Protein AF-A0A7C2CT16-F1 (afdb_monomer_lite)

Radius of gyration: 13.55 Å; chains: 1; bounding box: 28×30×34 Å

Foldseek 3Di:
DDLVCLVVVVVVLCVVCVVVVHDSQPPLDAAEQEDDDCSSVVSVVVCVVSQAARHAYDPDPPPPQDPVNVVVCCVRHNYHHDDDPVVVVVVSND

Secondary structure (DSSP, 8-state):
--GGGHHHHHHHHHHHHHHHTS-GGGSS---EEE--SHHHHHHHHHHHHTT----EEESS--TT--HHHHHHHHHHH--EE---HHHHHHHH--

Structure (mmCIF, N/CA/C/O backbone):
data_AF-A0A7C2CT16-F1
#
_entry.id   AF-A0A7C2CT16-F1
#
loop_
_atom_site.group_PDB
_atom_site.id
_atom_site.type_symbol
_atom_site.label_atom_id
_atom_site.label_alt_id
_atom_site.label_comp_id
_atom_site.label_asym_id
_atom_site.label_entity_id
_atom_site.label_seq_id
_atom_site.pdbx_PDB_ins_code
_atom_site.Cartn_x
_atom_site.Cartn_y
_atom_site.Cartn_z
_atom_site.occupancy
_atom_site.B_iso_or_equiv
_atom_site.auth_seq_id
_atom_site.auth_comp_id
_atom_site.auth_asym_id
_atom_site.auth_atom_id
_atom_site.pdbx_PDB_model_num
ATOM 1 N N . GLY A 1 1 ? 13.027 -0.414 9.048 1.00 91.00 1 GLY A N 1
ATOM 2 C CA . GLY A 1 1 ? 14.172 -1.322 8.927 1.00 91.00 1 GLY A CA 1
ATOM 3 C C . GLY A 1 1 ? 13.950 -2.222 7.734 1.00 91.00 1 GLY A C 1
ATOM 4 O O . GLY A 1 1 ? 14.008 -1.726 6.618 1.00 91.00 1 GLY A O 1
ATOM 5 N N . GLN A 1 2 ? 13.690 -3.509 7.948 1.00 93.19 2 GLN A N 1
ATOM 6 C CA . GLN A 1 2 ? 13.420 -4.491 6.893 1.00 93.19 2 GLN A CA 1
ATOM 7 C C . GLN A 1 2 ? 11.962 -4.433 6.406 1.00 93.19 2 GLN A C 1
ATOM 9 O O . GLN A 1 2 ? 11.122 -3.763 7.000 1.00 93.19 2 GLN A O 1
ATOM 14 N N . CYS A 1 3 ? 11.638 -5.170 5.337 1.00 91.19 3 CYS A N 1
ATOM 15 C CA . CYS A 1 3 ? 10.287 -5.212 4.761 1.00 91.19 3 CYS A CA 1
ATOM 16 C C . CYS A 1 3 ? 9.188 -5.582 5.779 1.00 91.19 3 CYS A C 1
ATOM 18 O O . CYS A 1 3 ? 8.112 -4.996 5.773 1.00 91.19 3 CYS A O 1
ATOM 20 N N . ASN A 1 4 ? 9.472 -6.489 6.714 1.00 91.88 4 ASN A N 1
ATOM 21 C CA . ASN A 1 4 ? 8.561 -6.887 7.791 1.00 91.88 4 ASN A CA 1
ATOM 22 C C . ASN A 1 4 ? 8.269 -5.767 8.807 1.00 91.88 4 ASN A C 1
ATOM 24 O O . ASN A 1 4 ? 7.239 -5.819 9.476 1.00 91.88 4 ASN A O 1
ATOM 28 N N . ASP A 1 5 ? 9.093 -4.718 8.877 1.00 95.25 5 ASP A N 1
ATOM 29 C CA . ASP A 1 5 ? 8.818 -3.554 9.731 1.00 95.25 5 ASP A CA 1
ATOM 30 C C . ASP A 1 5 ? 7.669 -2.685 9.198 1.00 95.25 5 ASP A C 1
ATOM 32 O O . ASP A 1 5 ? 7.249 -1.742 9.870 1.00 95.25 5 ASP A O 1
ATOM 36 N N . ALA A 1 6 ? 7.103 -3.021 8.032 1.00 95.62 6 ALA A N 1
ATOM 37 C CA . ALA A 1 6 ? 5.809 -2.499 7.597 1.00 95.62 6 ALA A CA 1
ATOM 38 C C . ALA A 1 6 ? 4.722 -2.706 8.669 1.00 95.62 6 ALA A C 1
ATOM 40 O O . ALA A 1 6 ? 3.847 -1.856 8.824 1.00 95.62 6 ALA A O 1
ATOM 41 N N . TYR A 1 7 ? 4.818 -3.776 9.470 1.00 96.75 7 TYR A N 1
ATOM 42 C CA . TYR A 1 7 ? 3.957 -3.976 10.637 1.00 96.75 7 TYR A CA 1
ATOM 43 C C . TYR A 1 7 ? 4.051 -2.807 11.626 1.00 96.75 7 TYR A C 1
ATOM 45 O O . TYR A 1 7 ? 3.032 -2.247 12.029 1.00 96.75 7 TYR A O 1
ATOM 53 N N . SER A 1 8 ? 5.271 -2.397 11.975 1.00 97.56 8 SER A N 1
ATOM 54 C CA . SER A 1 8 ? 5.511 -1.285 12.896 1.00 97.56 8 SER A CA 1
ATOM 55 C C . SER A 1 8 ? 5.009 0.039 12.323 1.00 97.56 8 SER A C 1
ATOM 57 O O . SER A 1 8 ? 4.362 0.800 13.037 1.00 97.56 8 SER A O 1
ATOM 59 N N . ALA A 1 9 ? 5.230 0.296 11.028 1.00 96.00 9 ALA A N 1
ATOM 60 C CA . ALA A 1 9 ? 4.712 1.494 10.362 1.00 96.00 9 ALA A CA 1
ATOM 61 C C . ALA A 1 9 ? 3.177 1.573 10.433 1.00 96.00 9 ALA A C 1
ATOM 63 O O . ALA A 1 9 ? 2.617 2.622 10.747 1.00 96.00 9 ALA A O 1
ATOM 64 N N . ILE A 1 10 ? 2.493 0.445 10.224 1.00 96.56 10 ILE A N 1
ATOM 65 C CA . ILE A 1 10 ? 1.036 0.374 10.352 1.00 96.56 10 ILE A CA 1
ATOM 66 C C . ILE A 1 10 ? 0.570 0.514 11.796 1.00 96.56 10 ILE A C 1
ATOM 68 O O . ILE A 1 10 ? -0.449 1.158 12.029 1.00 96.56 10 ILE A O 1
ATOM 72 N N . LYS A 1 11 ? 1.314 0.002 12.781 1.00 97.81 11 LYS A N 1
ATOM 73 C CA . LYS A 1 11 ? 1.000 0.256 14.194 1.00 97.81 11 LYS A CA 1
ATOM 74 C C . LYS A 1 11 ? 1.085 1.734 14.554 1.00 97.81 11 LYS A C 1
ATOM 76 O O . LYS A 1 11 ? 0.208 2.224 15.259 1.00 97.81 11 LYS A O 1
ATOM 81 N N . VAL A 1 12 ? 2.071 2.452 14.020 1.00 98.00 12 VAL A N 1
ATOM 82 C CA . VAL A 1 12 ? 2.167 3.910 14.185 1.00 98.00 12 VAL A CA 1
ATOM 83 C C . VAL A 1 12 ? 0.978 4.614 13.529 1.00 98.00 12 VAL A C 1
ATOM 85 O O . VAL A 1 12 ? 0.348 5.452 14.166 1.00 98.00 12 VAL A O 1
ATOM 88 N N . ALA A 1 13 ? 0.618 4.245 12.296 1.00 97.88 13 ALA A N 1
ATOM 89 C CA . ALA A 1 13 ? -0.543 4.823 11.618 1.00 97.88 13 ALA A CA 1
ATOM 90 C C . ALA A 1 13 ? -1.858 4.550 12.373 1.00 97.88 13 ALA A C 1
ATOM 92 O O . ALA A 1 13 ? -2.670 5.452 12.530 1.00 97.88 13 ALA A O 1
ATOM 93 N N . GLN A 1 14 ? -2.053 3.337 12.900 1.00 97.88 14 GLN A N 1
ATOM 94 C CA . GLN A 1 14 ? -3.220 2.993 13.722 1.00 97.88 14 GLN A CA 1
ATOM 95 C C . GLN A 1 14 ? -3.285 3.826 15.006 1.00 97.88 14 GLN A C 1
ATOM 97 O O . GLN A 1 14 ? -4.346 4.352 15.321 1.00 97.88 14 GLN A O 1
ATOM 102 N N . ALA A 1 15 ? -2.161 3.996 15.705 1.00 98.50 15 ALA A N 1
ATOM 103 C CA . ALA A 1 15 ? -2.106 4.813 16.915 1.00 98.50 15 ALA A CA 1
ATOM 104 C C . ALA A 1 15 ? -2.392 6.299 16.629 1.00 98.50 15 ALA A C 1
ATOM 106 O O . ALA A 1 15 ? -3.081 6.955 17.404 1.00 98.50 15 ALA A O 1
ATOM 107 N N . LEU A 1 16 ? -1.902 6.833 15.503 1.00 98.38 16 LEU A N 1
ATOM 108 C CA . LEU A 1 16 ? -2.235 8.193 15.066 1.00 98.38 16 LEU A CA 1
ATOM 109 C C . LEU A 1 16 ? -3.726 8.328 14.740 1.00 98.38 16 LEU A C 1
ATOM 111 O O . LEU A 1 16 ? -4.362 9.278 15.184 1.00 98.38 16 LEU A O 1
ATOM 115 N N . ALA A 1 17 ? -4.287 7.374 13.995 1.00 98.25 17 ALA A N 1
ATOM 116 C CA . ALA A 1 17 ? -5.707 7.350 13.656 1.00 98.25 17 ALA A CA 1
ATOM 117 C C . ALA A 1 17 ? -6.587 7.322 14.919 1.00 98.25 17 ALA A C 1
ATOM 119 O O . ALA A 1 17 ? -7.524 8.108 15.035 1.00 98.25 17 ALA A O 1
ATOM 120 N N . GLU A 1 18 ? -6.221 6.494 15.902 1.00 98.31 18 GLU A N 1
ATOM 121 C CA . GLU A 1 18 ? -6.870 6.436 17.215 1.00 98.31 18 GLU A CA 1
ATOM 122 C C . GLU A 1 18 ? -6.778 7.776 17.961 1.00 98.31 18 GLU A C 1
ATOM 124 O O . GLU A 1 18 ? -7.793 8.283 18.433 1.00 98.31 18 GLU A O 1
ATOM 129 N N . ALA A 1 19 ? -5.595 8.398 18.002 1.00 98.50 19 ALA A N 1
ATOM 130 C CA . ALA A 1 19 ? -5.391 9.684 18.672 1.00 98.50 19 ALA A CA 1
ATOM 131 C C . ALA A 1 19 ? -6.226 10.827 18.065 1.00 98.50 19 ALA A C 1
ATOM 133 O O . ALA A 1 19 ? -6.656 11.726 18.789 1.00 98.50 19 ALA A O 1
ATOM 134 N N . PHE A 1 20 ? -6.469 10.792 16.753 1.00 98.12 20 PHE A N 1
ATOM 135 C CA . PHE A 1 20 ? -7.314 11.763 16.052 1.00 98.12 20 PHE A CA 1
ATOM 136 C C . PHE A 1 20 ? -8.786 11.337 15.944 1.00 98.12 20 PHE A C 1
ATOM 138 O O . PHE A 1 20 ? -9.595 12.108 15.433 1.00 98.12 20 PHE A O 1
ATOM 145 N N . ASN A 1 21 ? -9.147 10.149 16.443 1.00 97.81 21 ASN A N 1
ATOM 146 C CA . ASN A 1 21 ? -10.480 9.554 16.327 1.00 97.81 21 ASN A CA 1
ATOM 147 C C . ASN A 1 21 ? -10.998 9.506 14.873 1.00 97.81 21 ASN A C 1
ATOM 149 O O . ASN A 1 21 ? -12.143 9.857 14.584 1.00 97.81 21 ASN A O 1
ATOM 153 N N . VAL A 1 22 ? -10.131 9.075 13.956 1.00 98.38 22 VAL A N 1
ATOM 154 C CA . VAL A 1 22 ? -10.422 8.884 12.526 1.00 98.38 22 VAL A CA 1
ATOM 155 C C . VAL A 1 22 ? -9.961 7.497 12.076 1.00 98.38 22 VAL A C 1
ATOM 157 O O . VAL A 1 22 ? -9.266 6.791 12.807 1.00 98.38 22 VAL A O 1
ATOM 160 N N . SER A 1 23 ? -10.323 7.070 10.866 1.00 97.56 23 SER A N 1
ATOM 161 C CA . SER A 1 23 ? -9.724 5.871 10.268 1.00 97.56 23 SER A CA 1
ATOM 162 C C . SER A 1 23 ? -8.326 6.154 9.701 1.00 97.56 23 SER A C 1
ATOM 164 O O . SER A 1 23 ? -7.973 7.288 9.390 1.00 97.56 23 SER A O 1
ATOM 166 N N . VAL A 1 24 ? -7.520 5.107 9.480 1.00 97.75 24 VAL A N 1
ATOM 167 C CA . VAL A 1 24 ? -6.186 5.257 8.856 1.00 97.75 24 VAL A CA 1
ATOM 168 C C . VAL A 1 24 ? -6.270 5.884 7.456 1.00 97.75 24 VAL A C 1
ATOM 170 O O . VAL A 1 24 ? -5.353 6.587 7.050 1.00 97.75 24 VAL A O 1
ATOM 173 N N . ASN A 1 25 ? -7.373 5.670 6.732 1.00 97.56 25 ASN A N 1
ATOM 174 C CA . ASN A 1 25 ? -7.584 6.240 5.397 1.00 97.56 25 ASN A CA 1
ATOM 175 C C . ASN A 1 25 ? -7.877 7.753 5.416 1.00 97.56 25 ASN A C 1
ATOM 177 O O . ASN A 1 25 ? -7.831 8.379 4.362 1.00 97.56 25 ASN A O 1
ATOM 181 N N . GLU A 1 26 ? -8.209 8.319 6.577 1.00 97.44 26 GLU A N 1
ATOM 182 C CA . GLU A 1 26 ? -8.482 9.751 6.769 1.00 97.44 26 GLU A CA 1
ATOM 183 C C . GLU A 1 26 ? -7.263 10.511 7.306 1.00 97.44 26 GLU A C 1
ATOM 185 O O . GLU A 1 26 ? -7.287 11.737 7.410 1.00 97.44 26 GLU A O 1
ATOM 190 N N . LEU A 1 27 ? -6.185 9.799 7.646 1.00 97.88 27 LEU A N 1
ATOM 191 C CA . LEU A 1 27 ? -4.929 10.442 7.999 1.00 97.88 27 LEU A CA 1
ATOM 192 C C . LEU A 1 27 ? -4.348 11.177 6.784 1.00 97.88 27 LEU A C 1
ATOM 194 O O . LEU A 1 27 ? -4.513 10.713 5.654 1.00 97.88 27 LEU A O 1
ATOM 198 N N . PRO A 1 28 ? -3.576 12.259 7.001 1.00 95.94 28 PRO A N 1
ATOM 199 C CA . PRO A 1 28 ? -2.755 12.880 5.964 1.00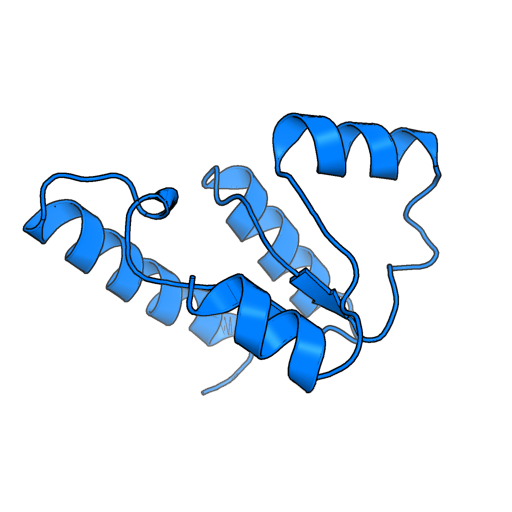 95.94 28 PRO A CA 1
ATOM 200 C C . PRO A 1 28 ? -1.551 11.976 5.629 1.00 95.94 28 PRO A C 1
ATOM 202 O O . PRO A 1 28 ? -0.393 12.320 5.863 1.00 95.94 28 PRO A O 1
ATOM 205 N N . LEU A 1 29 ? -1.836 10.767 5.144 1.00 95.81 29 LEU A N 1
ATOM 206 C CA . LEU A 1 29 ? -0.894 9.692 4.875 1.00 95.81 29 LEU A CA 1
ATOM 207 C C . LEU A 1 29 ? -1.155 9.133 3.479 1.00 95.81 29 LEU A C 1
ATOM 209 O O . LEU A 1 29 ? -2.199 8.548 3.205 1.00 95.81 29 LEU A O 1
ATOM 213 N N . SER A 1 30 ? -0.146 9.240 2.625 1.00 96.81 30 SER A N 1
ATOM 214 C CA . SER A 1 30 ? -0.178 8.704 1.269 1.00 96.81 30 SER A CA 1
ATOM 215 C C . SER A 1 30 ? 0.734 7.489 1.150 1.00 96.81 30 SER A C 1
ATOM 217 O O . SER A 1 30 ? 1.890 7.523 1.572 1.00 96.81 30 SER A O 1
ATOM 219 N N . LEU A 1 31 ? 0.220 6.403 0.566 1.00 97.12 31 LEU A N 1
ATOM 220 C CA . LEU A 1 31 ? 0.942 5.137 0.436 1.00 97.12 31 LEU A CA 1
ATOM 221 C C . LEU A 1 31 ? 1.388 4.900 -1.007 1.00 97.12 31 LEU A C 1
ATOM 223 O O . LEU A 1 31 ? 0.579 4.607 -1.889 1.00 97.12 31 LEU A O 1
ATOM 227 N N . VAL A 1 32 ? 2.700 4.982 -1.220 1.00 97.38 32 VAL A N 1
ATOM 228 C CA . VAL A 1 32 ? 3.367 4.585 -2.464 1.00 97.38 32 VAL A CA 1
ATOM 229 C C . VAL A 1 32 ? 4.209 3.347 -2.160 1.00 97.38 32 VAL A C 1
ATOM 231 O O . VAL A 1 32 ? 5.244 3.433 -1.501 1.00 97.38 32 VAL A O 1
ATOM 234 N N . LEU A 1 33 ? 3.721 2.180 -2.579 1.00 97.25 33 LEU A N 1
ATOM 235 C CA . LEU A 1 33 ? 4.315 0.879 -2.292 1.00 97.25 33 LEU A CA 1
ATOM 236 C C . LEU A 1 33 ? 5.115 0.389 -3.500 1.00 97.25 33 LEU A C 1
ATOM 238 O O . LEU A 1 33 ? 4.559 -0.015 -4.523 1.00 97.25 33 LEU A O 1
ATOM 242 N N . SER A 1 34 ? 6.435 0.378 -3.345 1.00 96.62 34 SER A N 1
ATOM 243 C CA . SER A 1 34 ? 7.346 -0.279 -4.280 1.00 96.62 34 SER A CA 1
ATOM 244 C C . SER A 1 34 ? 7.464 -1.763 -3.944 1.00 96.62 34 SER A C 1
ATOM 246 O O . SER A 1 34 ? 7.672 -2.120 -2.782 1.00 96.62 34 SER A O 1
ATOM 248 N N . TRP A 1 35 ? 7.359 -2.635 -4.944 1.00 97.25 35 TRP A N 1
ATOM 249 C CA . TRP A 1 35 ? 7.464 -4.083 -4.757 1.00 97.25 35 TRP A CA 1
ATOM 250 C C . TRP A 1 35 ? 8.443 -4.720 -5.749 1.00 97.25 35 TRP A C 1
ATOM 252 O O . TRP A 1 35 ? 8.778 -4.144 -6.785 1.00 97.25 35 TRP A O 1
ATOM 262 N N . TYR A 1 36 ? 8.908 -5.923 -5.408 1.00 95.25 36 TYR A N 1
ATOM 263 C CA . TYR A 1 36 ? 9.731 -6.748 -6.292 1.00 95.25 36 TYR A CA 1
ATOM 264 C C . TYR A 1 36 ? 9.444 -8.240 -6.090 1.00 95.25 36 TYR A C 1
ATOM 266 O O . TYR A 1 36 ? 9.121 -8.947 -7.039 1.00 95.25 36 TYR A O 1
ATOM 274 N N . GLU A 1 37 ? 9.509 -8.720 -4.846 1.00 96.00 37 GLU A N 1
ATOM 275 C CA . GLU A 1 37 ? 9.333 -10.135 -4.503 1.00 96.00 37 GLU A CA 1
ATOM 276 C C . GLU A 1 37 ? 8.066 -10.400 -3.669 1.00 96.00 37 GLU A C 1
ATOM 278 O O . GLU A 1 37 ? 7.225 -9.523 -3.458 1.00 96.00 37 GLU A O 1
ATOM 283 N N . GLN A 1 38 ? 7.882 -11.648 -3.242 1.00 97.50 38 GLN A N 1
ATOM 284 C CA . GLN A 1 38 ? 6.612 -12.147 -2.719 1.00 97.50 38 GLN A CA 1
ATOM 285 C C . GLN A 1 38 ? 6.309 -11.670 -1.291 1.00 97.50 38 GLN A C 1
ATOM 287 O O . GLN A 1 38 ? 5.135 -11.582 -0.928 1.00 97.50 38 GLN A O 1
ATOM 292 N N . LYS A 1 39 ? 7.307 -11.296 -0.479 1.00 97.06 39 LYS A N 1
ATOM 293 C CA . LYS A 1 39 ? 7.040 -10.676 0.830 1.00 97.06 39 LYS A CA 1
ATOM 294 C C . LYS A 1 39 ? 6.374 -9.313 0.668 1.00 97.06 39 LYS A C 1
ATOM 296 O O . LYS A 1 39 ? 5.466 -9.006 1.437 1.00 97.06 39 LYS A O 1
ATOM 301 N N . ALA A 1 40 ? 6.727 -8.533 -0.354 1.00 97.44 40 ALA A N 1
ATOM 302 C CA . ALA A 1 40 ? 5.999 -7.301 -0.674 1.00 97.44 40 ALA A CA 1
ATOM 303 C C . ALA A 1 40 ? 4.523 -7.565 -1.040 1.00 97.44 40 ALA A C 1
ATOM 305 O O . ALA A 1 40 ? 3.648 -6.782 -0.671 1.00 97.44 40 ALA A O 1
ATOM 306 N N . VAL A 1 41 ? 4.220 -8.705 -1.673 1.00 97.31 41 VAL A N 1
ATOM 307 C CA . VAL A 1 41 ? 2.833 -9.138 -1.928 1.00 97.31 41 VAL A CA 1
ATOM 308 C C . VAL A 1 41 ? 2.108 -9.470 -0.620 1.00 97.31 41 VAL A C 1
ATOM 310 O O . VAL A 1 41 ? 0.969 -9.048 -0.433 1.00 97.31 41 VAL A O 1
ATOM 313 N N . ALA A 1 42 ? 2.761 -10.162 0.319 1.00 98.12 42 ALA A N 1
ATOM 314 C CA . ALA A 1 42 ? 2.186 -10.434 1.640 1.00 98.12 42 ALA A CA 1
ATOM 315 C C . ALA A 1 42 ? 1.895 -9.143 2.428 1.00 98.12 42 ALA A C 1
ATOM 317 O O . ALA A 1 42 ? 0.852 -9.032 3.078 1.00 98.12 42 ALA A O 1
ATOM 318 N N . ILE A 1 43 ? 2.778 -8.145 2.325 1.00 98.00 43 ILE A N 1
ATOM 319 C CA . ILE A 1 43 ? 2.559 -6.815 2.907 1.00 98.00 43 ILE A CA 1
ATOM 320 C C . ILE A 1 43 ? 1.346 -6.148 2.256 1.00 98.00 43 ILE A C 1
ATOM 322 O O . ILE A 1 43 ? 0.454 -5.706 2.976 1.00 98.00 43 ILE A O 1
ATOM 326 N N . LEU A 1 44 ? 1.260 -6.136 0.921 1.00 97.81 44 LEU A N 1
ATOM 327 C CA . LEU A 1 44 ? 0.102 -5.590 0.210 1.00 97.81 44 LEU A CA 1
ATOM 328 C C . LEU A 1 44 ? -1.200 -6.248 0.684 1.00 97.81 44 LEU A C 1
ATOM 330 O O . LEU A 1 44 ? -2.116 -5.546 1.096 1.00 97.81 44 LEU A O 1
ATOM 334 N N . LEU A 1 45 ? -1.270 -7.582 0.707 1.00 97.88 45 LEU A N 1
ATOM 335 C CA . LEU A 1 45 ? -2.455 -8.311 1.177 1.00 97.88 45 LEU A CA 1
ATOM 336 C C . LEU A 1 45 ? -2.810 -7.987 2.636 1.00 97.88 45 LEU A C 1
ATOM 338 O O . LEU A 1 45 ? -3.990 -7.880 2.962 1.00 97.88 45 LEU A O 1
ATOM 342 N N . SER A 1 46 ? -1.810 -7.778 3.495 1.00 98.12 46 SER A N 1
ATOM 343 C CA . SER A 1 46 ? -2.034 -7.355 4.883 1.00 98.12 46 SER A CA 1
ATOM 344 C C . SER A 1 46 ? -2.668 -5.963 4.959 1.00 98.12 46 SER A C 1
ATOM 346 O O . SER A 1 46 ? -3.603 -5.758 5.728 1.00 98.12 46 SER A O 1
ATOM 348 N N . LEU A 1 47 ? -2.214 -5.016 4.131 1.00 98.19 47 LEU A N 1
ATOM 349 C CA . LEU A 1 47 ? -2.812 -3.678 4.036 1.00 98.19 47 LEU A CA 1
ATOM 350 C C . LEU A 1 47 ? -4.262 -3.745 3.536 1.00 98.19 47 LEU A C 1
ATOM 352 O O . LEU A 1 47 ? -5.141 -3.106 4.114 1.00 98.19 47 LEU A O 1
ATOM 356 N N . LEU A 1 48 ? -4.526 -4.566 2.513 1.00 97.81 48 LEU A N 1
ATOM 357 C CA . LEU A 1 48 ? -5.878 -4.775 1.987 1.00 97.81 48 LEU A CA 1
ATOM 358 C C . LEU A 1 48 ? -6.809 -5.401 3.037 1.00 97.81 48 LEU A C 1
ATOM 360 O O . LEU A 1 48 ? -7.948 -4.964 3.179 1.00 97.81 48 LEU A O 1
ATOM 364 N N . TYR A 1 49 ? -6.329 -6.384 3.805 1.00 97.88 49 TYR A N 1
ATOM 365 C CA . TYR A 1 49 ? -7.090 -6.993 4.902 1.00 97.88 49 TYR A CA 1
ATOM 366 C C . TYR A 1 49 ? -7.479 -5.970 5.976 1.00 97.88 49 TYR A C 1
ATOM 368 O O . TYR A 1 49 ? -8.600 -5.990 6.476 1.00 97.88 49 TYR A O 1
ATOM 376 N N . LEU A 1 50 ? -6.578 -5.036 6.290 1.00 97.50 50 LEU A N 1
ATOM 377 C CA . LEU A 1 50 ? -6.831 -3.940 7.229 1.00 97.50 50 LEU A CA 1
ATOM 378 C C . LEU A 1 50 ? -7.741 -2.836 6.659 1.00 97.50 50 LEU A C 1
ATOM 380 O O . LEU A 1 50 ? -8.002 -1.850 7.346 1.00 97.50 50 LEU A O 1
ATOM 384 N N . GLY A 1 51 ? -8.222 -2.978 5.421 1.00 97.25 51 GLY A N 1
ATOM 385 C CA . GLY A 1 51 ? -9.108 -2.008 4.782 1.00 97.25 51 GLY A CA 1
ATOM 386 C C . GLY A 1 51 ? -8.401 -0.730 4.332 1.00 97.25 51 GLY A C 1
ATOM 387 O O . GLY A 1 51 ? -9.062 0.291 4.131 1.00 97.25 51 GLY A O 1
ATOM 388 N N . ILE A 1 52 ? -7.076 -0.762 4.177 1.00 97.94 52 ILE A N 1
ATOM 389 C CA . ILE A 1 52 ? -6.305 0.370 3.661 1.00 97.94 52 ILE A CA 1
ATOM 390 C C . ILE A 1 52 ? -6.581 0.536 2.164 1.00 97.94 52 ILE A C 1
ATOM 392 O O . ILE A 1 52 ? -6.584 -0.436 1.403 1.00 97.94 52 ILE A O 1
ATOM 396 N N . ARG A 1 53 ? -6.826 1.778 1.746 1.00 97.81 53 ARG A N 1
ATOM 397 C CA . ARG A 1 53 ? -7.193 2.153 0.375 1.00 97.81 53 ARG A CA 1
ATOM 398 C C . ARG A 1 53 ? -6.198 3.166 -0.193 1.00 97.81 53 ARG A C 1
ATOM 400 O O . ARG A 1 53 ? -5.329 3.663 0.515 1.00 97.81 53 ARG A O 1
ATOM 407 N N . ASN A 1 54 ? -6.349 3.483 -1.479 1.00 97.44 54 ASN A N 1
ATOM 408 C CA . ASN A 1 54 ? -5.594 4.531 -2.181 1.00 97.44 54 ASN A CA 1
ATOM 409 C C . ASN A 1 54 ? -4.079 4.262 -2.288 1.00 97.44 54 ASN A C 1
ATOM 411 O O . ASN A 1 54 ? -3.271 5.192 -2.296 1.00 97.44 54 ASN A O 1
ATOM 415 N N . ILE A 1 55 ? -3.685 2.989 -2.391 1.00 98.12 55 ILE A N 1
ATOM 416 C CA . ILE A 1 55 ? -2.277 2.590 -2.508 1.00 98.12 55 ILE A CA 1
ATOM 417 C C . ILE A 1 55 ? -1.838 2.695 -3.973 1.00 98.12 55 ILE A C 1
ATOM 419 O O . ILE A 1 55 ? -2.430 2.069 -4.858 1.00 98.12 55 ILE A O 1
ATOM 423 N N . ARG A 1 56 ? -0.756 3.438 -4.217 1.00 98.00 56 ARG A N 1
ATOM 424 C CA . ARG A 1 56 ? -0.032 3.405 -5.494 1.00 98.00 56 ARG A CA 1
ATOM 425 C C . ARG A 1 56 ? 0.964 2.254 -5.485 1.00 98.00 56 ARG A C 1
ATOM 427 O O . ARG A 1 56 ? 1.792 2.181 -4.583 1.00 98.00 56 ARG A O 1
ATOM 434 N N . LEU A 1 57 ? 0.882 1.360 -6.464 1.00 97.94 57 LEU A N 1
ATOM 435 C CA . LEU A 1 57 ? 1.694 0.148 -6.568 1.00 97.94 57 LEU A CA 1
ATOM 436 C C . LEU A 1 57 ? 2.603 0.220 -7.800 1.00 97.94 57 LEU A C 1
ATOM 438 O O . LEU A 1 57 ? 2.126 0.425 -8.917 1.00 97.94 57 LEU A O 1
ATOM 442 N N . GLY A 1 58 ? 3.908 0.025 -7.604 1.00 97.25 58 GLY A N 1
ATOM 443 C CA . GLY A 1 58 ? 4.894 0.110 -8.683 1.00 97.25 58 GLY A CA 1
ATOM 444 C C . GLY A 1 58 ? 6.196 -0.656 -8.409 1.00 97.25 58 GLY A C 1
ATOM 445 O O . GLY A 1 58 ? 6.368 -1.207 -7.323 1.00 97.25 58 GLY A O 1
ATOM 446 N N . PRO A 1 59 ? 7.125 -0.714 -9.380 1.00 95.81 59 PRO A N 1
ATOM 447 C CA . PRO A 1 59 ? 7.143 0.102 -10.599 1.00 95.81 59 PRO A CA 1
ATOM 448 C C . PRO A 1 59 ? 6.174 -0.366 -11.695 1.00 95.81 59 PRO A C 1
ATOM 450 O O . PRO A 1 59 ? 5.754 0.435 -12.522 1.00 95.81 59 PRO A O 1
ATOM 453 N N . SER A 1 60 ? 5.774 -1.635 -11.685 1.00 95.31 60 SER A N 1
ATOM 454 C CA . SER A 1 60 ? 4.724 -2.189 -12.546 1.00 95.31 60 SER A CA 1
ATOM 455 C C . SER A 1 60 ? 3.696 -2.938 -11.703 1.00 95.31 60 SER A C 1
ATOM 457 O O . SER A 1 60 ? 3.963 -3.286 -10.552 1.00 95.31 60 SER A O 1
ATOM 459 N N . LEU A 1 61 ? 2.510 -3.203 -12.251 1.00 94.81 61 LEU A N 1
ATOM 460 C CA . LEU A 1 61 ? 1.577 -4.119 -11.597 1.00 94.81 61 LEU A CA 1
ATOM 461 C C . LEU A 1 61 ? 2.112 -5.560 -11.689 1.00 94.81 61 LEU A C 1
ATOM 463 O O . LEU A 1 61 ? 2.665 -5.934 -12.728 1.00 94.81 61 LEU A O 1
ATOM 467 N N . PRO A 1 62 ? 1.942 -6.389 -10.642 1.00 93.69 62 PRO A N 1
ATOM 468 C CA . PRO A 1 62 ? 2.318 -7.792 -10.712 1.00 93.69 62 PRO A CA 1
ATOM 469 C C . PRO A 1 62 ? 1.661 -8.525 -11.879 1.00 93.69 62 PRO A C 1
ATOM 471 O O . PRO A 1 62 ? 0.444 -8.486 -12.039 1.00 93.69 62 PRO A O 1
ATOM 474 N N . ALA A 1 63 ? 2.463 -9.255 -12.657 1.00 95.31 63 ALA A N 1
ATOM 475 C CA . ALA A 1 63 ? 2.001 -9.959 -13.857 1.00 95.31 63 ALA A CA 1
ATOM 476 C C . ALA A 1 63 ? 0.914 -11.018 -13.581 1.00 95.31 63 ALA A C 1
ATOM 478 O O . ALA A 1 63 ? 0.167 -11.389 -14.480 1.00 95.31 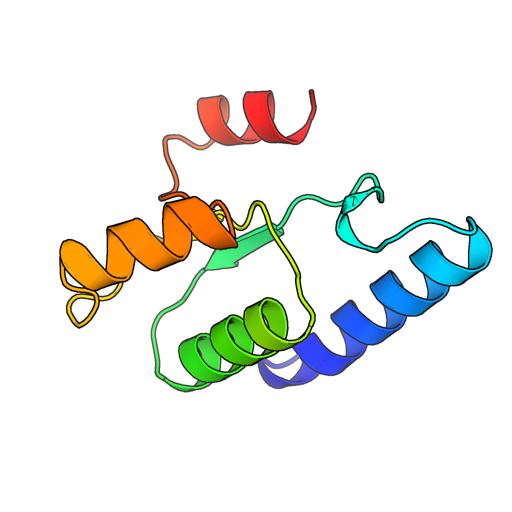63 ALA A O 1
ATOM 479 N N . PHE A 1 64 ? 0.805 -11.497 -12.337 1.00 95.25 64 PHE A N 1
ATOM 480 C CA . PHE A 1 64 ? -0.240 -12.431 -11.912 1.00 95.25 64 PHE A CA 1
ATOM 481 C C . PHE A 1 64 ? -1.602 -11.762 -11.648 1.00 95.25 64 PHE A C 1
ATOM 483 O O . PHE A 1 64 ? -2.590 -12.459 -11.411 1.00 95.25 64 PHE A O 1
ATOM 490 N N . ILE A 1 65 ? -1.687 -10.427 -11.675 1.00 94.44 65 ILE A N 1
ATOM 491 C CA . ILE A 1 65 ? -2.956 -9.705 -11.561 1.00 94.44 65 ILE A CA 1
ATOM 492 C C . ILE A 1 65 ? -3.612 -9.655 -12.940 1.00 94.44 65 ILE A C 1
ATOM 494 O O . ILE A 1 65 ? -3.218 -8.894 -13.822 1.00 94.44 65 ILE A O 1
ATOM 498 N N . THR A 1 66 ? -4.652 -10.465 -13.117 1.00 96.62 66 THR A N 1
ATOM 499 C CA . THR A 1 66 ? -5.472 -10.451 -14.333 1.00 96.62 66 THR A CA 1
ATOM 500 C C . THR A 1 66 ? -6.402 -9.230 -14.362 1.00 96.62 66 THR A C 1
ATOM 502 O O . THR A 1 66 ? -6.687 -8.656 -13.307 1.00 96.62 66 THR A O 1
ATOM 505 N N . PRO A 1 67 ? -6.961 -8.846 -15.528 1.00 96.25 67 PRO A N 1
ATOM 506 C CA . PRO A 1 67 ? -7.880 -7.707 -15.623 1.00 96.25 67 PRO A CA 1
ATOM 507 C C . PRO A 1 67 ? -9.092 -7.790 -14.683 1.00 96.25 67 PRO A C 1
ATOM 509 O O . PRO A 1 67 ? -9.478 -6.792 -14.078 1.00 96.25 67 PRO A O 1
ATOM 512 N N . ASN A 1 68 ? -9.662 -8.986 -14.495 1.00 97.75 68 ASN A N 1
ATOM 513 C CA . ASN A 1 68 ? -10.798 -9.188 -13.589 1.00 97.75 68 ASN A CA 1
ATOM 514 C C . ASN A 1 68 ? -10.407 -8.964 -12.124 1.00 97.75 68 ASN A C 1
ATOM 516 O O . ASN A 1 68 ? -11.164 -8.357 -11.369 1.00 97.75 68 ASN A O 1
ATOM 520 N N . ILE A 1 69 ? -9.218 -9.422 -11.724 1.00 95.88 69 ILE A N 1
ATOM 521 C CA . ILE A 1 69 ? -8.710 -9.196 -10.368 1.00 95.88 69 ILE A CA 1
ATOM 522 C C . ILE A 1 69 ? -8.352 -7.723 -10.173 1.00 95.88 69 ILE A C 1
ATOM 524 O O . ILE A 1 69 ? -8.721 -7.148 -9.152 1.00 95.88 69 ILE A O 1
ATOM 528 N N . LEU A 1 70 ? -7.713 -7.087 -11.161 1.00 96.00 70 LEU A N 1
ATOM 529 C CA . LEU A 1 70 ? -7.411 -5.657 -11.113 1.00 96.00 70 LEU A CA 1
ATOM 530 C C . LEU A 1 70 ? -8.682 -4.831 -10.907 1.00 96.00 70 LEU A C 1
ATOM 532 O O . LEU A 1 70 ? -8.697 -3.957 -10.047 1.00 96.00 70 LEU A O 1
ATOM 536 N N . LYS A 1 71 ? -9.764 -5.150 -11.627 1.00 97.50 71 LYS A N 1
ATOM 537 C CA . LYS A 1 71 ? -11.063 -4.488 -11.461 1.00 97.50 71 LYS A CA 1
ATOM 538 C C . LYS A 1 71 ? -11.558 -4.558 -10.014 1.00 97.50 71 LYS A C 1
ATOM 540 O O . LYS A 1 71 ? -11.906 -3.529 -9.447 1.00 97.50 71 LYS A O 1
ATOM 545 N N . VAL A 1 72 ? -11.510 -5.735 -9.387 1.00 97.44 72 VAL A N 1
ATOM 546 C CA . VAL A 1 72 ? -11.902 -5.898 -7.975 1.00 97.44 72 VAL A CA 1
ATOM 547 C C . VAL A 1 72 ? -11.001 -5.085 -7.041 1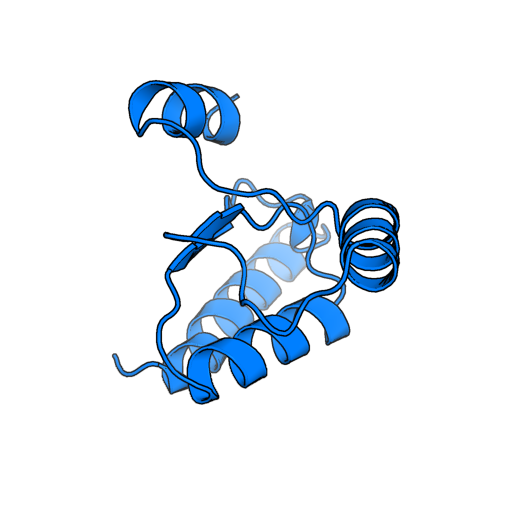.00 97.44 72 VAL A C 1
ATOM 549 O O . VAL A 1 72 ? -11.497 -4.462 -6.103 1.00 97.44 72 VAL A O 1
ATOM 552 N N . LEU A 1 73 ? -9.686 -5.073 -7.284 1.00 97.69 73 LEU A N 1
ATOM 553 C CA . LEU A 1 73 ? -8.730 -4.311 -6.476 1.00 97.69 73 LEU A CA 1
ATOM 554 C C . LEU A 1 73 ? -8.960 -2.797 -6.585 1.00 97.69 73 LEU A C 1
ATOM 556 O O . LEU A 1 73 ? -8.900 -2.095 -5.575 1.00 97.69 73 LEU A O 1
ATOM 560 N N . VAL A 1 74 ? -9.273 -2.300 -7.781 1.00 97.69 74 VAL A N 1
ATOM 561 C CA . VAL A 1 74 ? -9.635 -0.896 -8.020 1.00 97.69 74 VAL A CA 1
ATOM 562 C C . VAL A 1 74 ? -10.961 -0.563 -7.334 1.00 97.69 74 VAL A C 1
ATOM 564 O O . VAL A 1 74 ? -11.013 0.362 -6.531 1.00 97.69 74 VAL A O 1
ATOM 567 N N . GLU A 1 75 ? -12.018 -1.341 -7.570 1.00 97.94 75 GLU A N 1
ATOM 568 C CA . GLU A 1 75 ? -13.356 -1.064 -7.026 1.00 97.94 75 GLU A CA 1
ATOM 569 C C . GLU A 1 75 ? -13.388 -1.101 -5.493 1.00 97.94 75 GLU A C 1
ATOM 571 O O . GLU A 1 75 ? -13.998 -0.245 -4.848 1.00 97.94 75 GLU A O 1
ATOM 576 N N . LYS A 1 76 ? -12.714 -2.081 -4.881 1.00 97.56 76 LYS A N 1
ATOM 577 C CA . LYS A 1 76 ? -12.741 -2.253 -3.424 1.00 97.56 76 LYS A CA 1
ATOM 578 C C . LYS A 1 76 ? -11.718 -1.381 -2.706 1.00 97.56 76 LYS A C 1
ATOM 580 O O . LYS A 1 76 ? -12.050 -0.793 -1.677 1.00 97.56 76 LYS A O 1
ATOM 585 N N . PHE A 1 77 ? -10.507 -1.247 -3.238 1.00 98.19 77 PHE A N 1
ATOM 586 C CA . PHE A 1 77 ? -9.378 -0.658 -2.506 1.00 98.19 77 PHE A CA 1
ATOM 587 C C . PHE A 1 77 ? -8.759 0.565 -3.180 1.00 98.19 77 PHE A C 1
ATOM 589 O O . PHE A 1 77 ? -7.887 1.199 -2.590 1.00 98.19 77 PHE A O 1
ATOM 596 N N . ASN A 1 78 ? -9.209 0.924 -4.383 1.00 98.00 78 ASN A N 1
ATOM 597 C CA . ASN A 1 78 ? -8.625 1.996 -5.182 1.00 98.00 78 ASN A CA 1
ATOM 598 C C . ASN A 1 78 ? -7.105 1.818 -5.373 1.00 98.00 78 ASN A C 1
ATOM 600 O O . ASN A 1 78 ? -6.321 2.736 -5.138 1.00 98.00 78 ASN A O 1
ATOM 604 N N . ILE A 1 79 ? -6.678 0.601 -5.739 1.00 98.06 79 ILE A N 1
ATOM 605 C CA . ILE A 1 79 ? -5.292 0.345 -6.153 1.00 98.06 79 ILE A CA 1
ATOM 606 C C . ILE A 1 79 ? -5.009 1.082 -7.460 1.00 98.06 79 ILE A C 1
ATOM 608 O O . ILE A 1 79 ? -5.769 0.966 -8.419 1.00 98.06 79 ILE A O 1
ATOM 61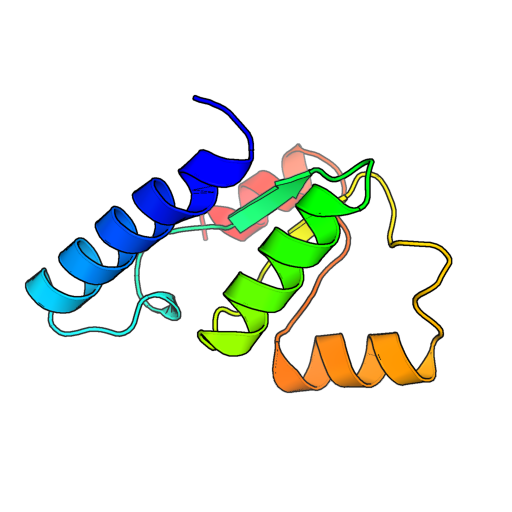2 N N . MET A 1 80 ? -3.889 1.797 -7.506 1.00 96.81 80 MET A N 1
ATOM 613 C CA . MET A 1 80 ? -3.474 2.584 -8.665 1.00 96.81 80 MET A CA 1
ATOM 614 C C . MET A 1 80 ? -2.052 2.197 -9.087 1.00 96.81 80 MET A C 1
ATOM 616 O O . MET A 1 80 ? -1.210 1.976 -8.218 1.00 96.81 80 MET A O 1
ATOM 620 N N . PRO A 1 81 ? -1.735 2.126 -10.389 1.00 96.25 81 PRO A N 1
ATOM 621 C CA . PRO A 1 81 ? -0.342 2.147 -10.820 1.00 96.25 81 PRO A CA 1
ATOM 622 C C . PRO A 1 81 ? 0.286 3.512 -10.502 1.00 96.25 81 PRO A C 1
ATOM 624 O O . PRO A 1 81 ? -0.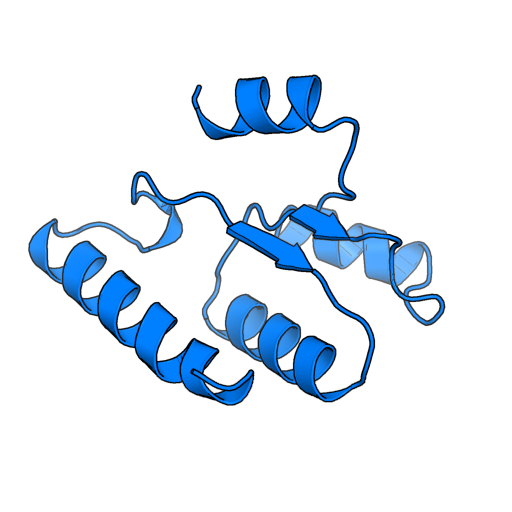420 4.520 -10.415 1.00 96.25 81 PRO A O 1
ATOM 627 N N . ILE A 1 82 ? 1.610 3.548 -10.357 1.00 97.62 82 ILE A N 1
ATOM 628 C CA . ILE A 1 82 ? 2.353 4.816 -10.331 1.00 97.62 82 ILE A CA 1
ATOM 629 C C . ILE A 1 82 ? 2.318 5.500 -11.707 1.00 97.62 82 ILE A C 1
ATOM 631 O O . ILE A 1 82 ? 2.111 4.846 -12.736 1.00 97.62 82 ILE A O 1
ATOM 635 N N . LYS A 1 83 ? 2.555 6.811 -11.724 1.00 96.38 83 LYS A N 1
ATOM 636 C CA . LYS A 1 83 ? 2.757 7.615 -12.937 1.00 96.38 83 LYS A CA 1
ATOM 637 C C . LYS A 1 83 ? 4.175 8.197 -12.948 1.00 96.38 83 LYS A C 1
ATOM 639 O O . LYS A 1 83 ? 5.130 7.532 -12.547 1.00 96.38 83 LYS A O 1
ATOM 644 N N . THR A 1 84 ? 4.335 9.431 -13.424 1.00 97.69 84 THR A N 1
ATOM 645 C CA . THR A 1 84 ? 5.556 10.203 -13.197 1.00 97.69 84 THR A CA 1
ATOM 646 C C . THR A 1 84 ? 5.618 10.699 -11.751 1.00 97.69 84 THR A C 1
ATOM 648 O O . THR A 1 84 ? 4.592 10.899 -11.099 1.00 97.69 84 THR A O 1
ATOM 651 N N . ALA A 1 85 ? 6.834 10.936 -11.251 1.00 96.38 85 ALA A N 1
ATOM 652 C CA . ALA A 1 85 ? 7.033 11.452 -9.898 1.00 96.38 85 ALA A CA 1
ATOM 653 C C . ALA A 1 85 ? 6.300 12.787 -9.668 1.00 96.38 85 ALA A C 1
ATOM 655 O O . ALA A 1 85 ? 5.711 12.980 -8.611 1.00 96.38 85 ALA A O 1
ATOM 656 N N . GLU A 1 86 ? 6.298 13.686 -10.658 1.00 98.06 86 GLU A N 1
ATOM 657 C CA . GLU A 1 86 ? 5.614 14.982 -10.574 1.00 98.06 86 GLU A CA 1
ATOM 658 C C . GLU A 1 86 ? 4.092 14.825 -10.448 1.00 98.06 86 GLU A C 1
ATOM 660 O O . GLU A 1 86 ? 3.476 15.420 -9.562 1.00 98.06 86 GLU A O 1
ATOM 665 N N . GLU A 1 87 ? 3.482 13.992 -11.296 1.00 97.81 87 GLU A N 1
ATOM 666 C CA . GLU A 1 87 ? 2.039 13.742 -11.256 1.00 97.81 87 GLU A CA 1
ATOM 667 C C . GLU A 1 87 ? 1.607 13.088 -9.943 1.00 97.81 87 GLU A C 1
ATOM 669 O O . GLU A 1 87 ? 0.594 13.484 -9.362 1.00 97.81 87 GLU A O 1
ATOM 674 N N . ASP A 1 88 ? 2.369 12.100 -9.466 1.00 97.81 88 ASP A N 1
ATOM 675 C CA . ASP A 1 88 ? 2.042 11.408 -8.224 1.00 97.81 88 ASP A CA 1
ATOM 676 C C . ASP A 1 88 ? 2.233 12.310 -7.007 1.00 97.81 88 ASP A C 1
ATOM 678 O O . ASP A 1 88 ? 1.340 12.341 -6.162 1.00 97.81 88 ASP A O 1
ATOM 682 N N . LEU A 1 89 ? 3.312 13.102 -6.943 1.00 97.19 89 LEU A N 1
ATOM 683 C CA . LEU A 1 89 ? 3.522 14.086 -5.874 1.00 97.19 89 LEU A CA 1
ATOM 684 C C . LEU A 1 89 ? 2.381 15.104 -5.816 1.00 97.19 89 LEU A C 1
ATOM 686 O O . LEU A 1 89 ? 1.817 15.339 -4.748 1.00 97.19 89 LEU A O 1
ATOM 690 N N . LYS A 1 90 ? 1.983 15.654 -6.968 1.00 97.25 90 LYS A N 1
ATOM 691 C CA . LYS A 1 90 ? 0.858 16.593 -7.043 1.00 97.25 90 LYS A CA 1
ATOM 692 C C . LYS A 1 90 ? -0.442 15.968 -6.538 1.00 97.25 90 LYS A C 1
ATOM 694 O O . LYS A 1 90 ? -1.229 16.642 -5.884 1.00 97.25 90 LYS A O 1
ATOM 699 N N . ALA A 1 91 ? -0.673 14.694 -6.843 1.00 96.31 91 ALA A N 1
ATOM 700 C CA . ALA A 1 91 ? -1.902 14.003 -6.479 1.00 96.31 91 ALA A CA 1
ATOM 701 C C . ALA A 1 91 ? -1.940 13.503 -5.023 1.00 96.31 91 ALA A C 1
ATOM 703 O O . ALA A 1 91 ? -3.033 13.302 -4.508 1.00 96.31 91 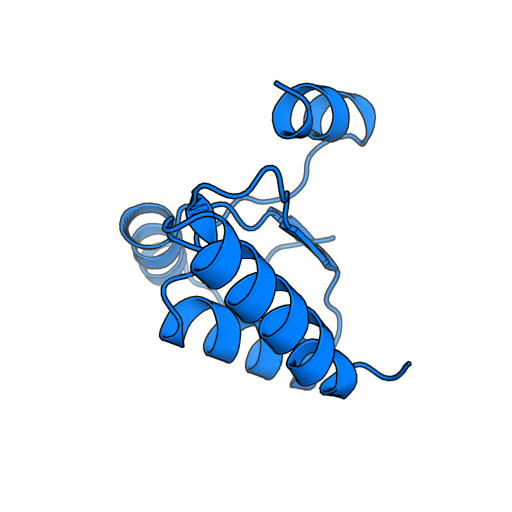ALA A O 1
ATOM 704 N N . ILE A 1 92 ? -0.796 13.260 -4.370 1.00 96.06 92 ILE A N 1
ATOM 705 C CA . ILE A 1 92 ? -0.743 12.795 -2.966 1.00 96.06 92 ILE A CA 1
ATOM 706 C C . ILE A 1 92 ? -0.651 13.920 -1.931 1.00 96.06 92 ILE A C 1
ATOM 708 O O . ILE A 1 92 ? -0.754 13.639 -0.738 1.00 96.06 92 ILE A O 1
ATOM 712 N N . MET A 1 93 ? -0.386 15.151 -2.376 1.00 92.88 93 MET A N 1
ATOM 713 C CA . MET A 1 93 ? -0.300 16.350 -1.531 1.00 92.88 93 MET A CA 1
ATOM 714 C C . MET A 1 93 ? -1.558 17.230 -1.592 1.00 92.88 93 MET A C 1
ATOM 716 O O . MET A 1 93 ? -1.609 18.243 -0.898 1.00 92.88 93 MET A O 1
ATOM 720 N N . ALA A 1 94 ? -2.515 16.884 -2.456 1.00 82.06 94 ALA A N 1
ATOM 721 C CA . ALA A 1 94 ? -3.807 17.554 -2.581 1.00 82.06 94 ALA A CA 1
ATOM 722 C C . ALA A 1 94 ? -4.790 17.037 -1.526 1.00 82.06 94 ALA A C 1
ATOM 724 O O . ALA A 1 94 ? -5.568 17.872 -1.016 1.00 82.06 94 ALA A O 1
#

Sequence (94 aa):
GQCNDAYSAIKVAQALAEAFNVSVNELPLSLVLSWYEQKAVAILLSLLYLGIRNIRLGPSLPAFITPNILKVLVEKFNIMPIKTAEEDLKAIMA

pLDDT: mean 96.73, std 2.16, range [82.06, 98.5]